Protein AF-A0A7Y9JD55-F1 (afdb_monomer_lite)

Radius of gyration: 16.98 Å; chains: 1; bounding box: 43×26×46 Å

p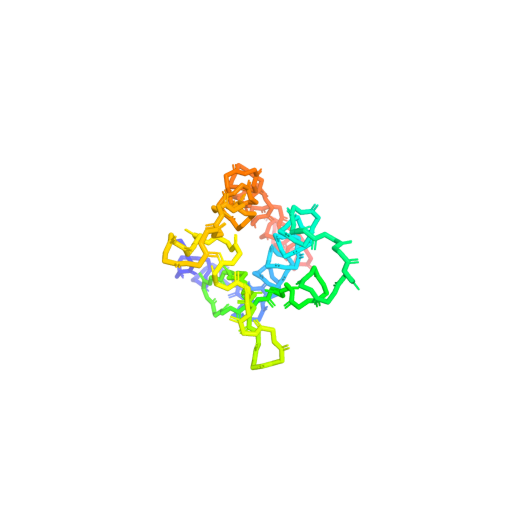LDDT: mean 88.85, std 9.32, range [55.28, 97.62]

Foldseek 3Di:
DLVVLVVVPDDLVLLQVLLQVLQAVLQLQLLVLDDPPPSPQSVQWGWDTDSHHIDIDTDDVVRVCNCCQQPNDVVVPRDHSVSNVVSCVVSVVVSVVSSVVSSVVVCVVVVND

Organism: NCBI:txid661492

Structure (mmCIF, N/CA/C/O backbone):
data_AF-A0A7Y9JD55-F1
#
_entry.id   AF-A0A7Y9JD55-F1
#
loop_
_atom_site.group_PDB
_atom_site.id
_atom_site.type_symbol
_atom_site.label_atom_id
_atom_site.label_alt_id
_atom_site.label_comp_id
_atom_site.label_asym_id
_atom_site.label_entity_id
_atom_site.label_seq_id
_atom_site.pdbx_PDB_ins_code
_atom_site.Cartn_x
_atom_site.Cartn_y
_atom_site.Cartn_z
_atom_site.occupancy
_atom_site.B_iso_or_equiv
_atom_site.auth_seq_id
_atom_site.auth_comp_id
_atom_site.auth_asym_id
_atom_site.auth_atom_id
_atom_site.pdbx_PDB_model_num
ATOM 1 N N . MET A 1 1 ? -9.395 13.372 14.602 1.00 63.62 1 MET A N 1
ATOM 2 C CA . MET A 1 1 ? -10.166 12.108 14.579 1.00 63.62 1 MET A CA 1
ATOM 3 C C . MET A 1 1 ? -9.616 11.072 15.561 1.00 63.62 1 MET A C 1
ATOM 5 O O . MET A 1 1 ? -10.281 10.823 16.549 1.00 63.62 1 MET A O 1
ATOM 9 N N . VAL A 1 2 ? -8.398 10.537 15.378 1.00 70.06 2 VAL A N 1
ATOM 10 C CA . VAL A 1 2 ? -7.809 9.501 16.269 1.00 70.06 2 VAL A CA 1
ATOM 11 C C . VAL A 1 2 ? -7.810 9.888 17.754 1.00 70.06 2 VAL A C 1
ATOM 13 O O . VAL A 1 2 ? -8.141 9.069 18.600 1.00 70.06 2 VAL A O 1
ATOM 16 N N . ARG A 1 3 ? -7.482 11.143 18.080 1.00 68.88 3 ARG A N 1
ATOM 17 C CA . ARG A 1 3 ? -7.491 11.636 19.464 1.00 68.88 3 ARG A CA 1
ATOM 18 C C . ARG A 1 3 ? -8.888 11.603 20.102 1.00 68.88 3 ARG A C 1
ATOM 20 O O . ARG A 1 3 ? -9.017 11.082 21.198 1.00 68.88 3 ARG A O 1
ATOM 27 N N . ALA A 1 4 ? -9.908 12.058 19.373 1.00 71.31 4 ALA A N 1
ATOM 28 C CA . ALA A 1 4 ? -11.301 12.022 19.820 1.00 71.31 4 ALA A CA 1
ATOM 29 C C . ALA A 1 4 ? -11.811 10.580 20.008 1.00 71.31 4 ALA A C 1
ATOM 31 O O . ALA A 1 4 ? -12.546 10.308 20.946 1.00 71.31 4 ALA A O 1
ATOM 32 N N . LEU A 1 5 ? -11.369 9.639 19.161 1.00 74.06 5 LEU A N 1
ATOM 33 C CA . LEU A 1 5 ? -11.692 8.212 19.304 1.00 74.06 5 LEU A CA 1
ATOM 34 C C . LEU A 1 5 ? -11.104 7.609 20.592 1.00 74.06 5 LEU A C 1
ATOM 36 O O . LEU A 1 5 ? -11.758 6.817 21.259 1.00 74.06 5 LEU A O 1
ATOM 40 N N . LEU A 1 6 ? -9.886 8.003 20.969 1.00 74.75 6 LEU A N 1
ATOM 41 C CA . LEU A 1 6 ? -9.283 7.577 22.237 1.00 74.75 6 LEU A CA 1
ATOM 42 C C . LEU A 1 6 ? -10.012 8.173 23.453 1.00 74.75 6 LEU A C 1
ATOM 44 O O . LEU A 1 6 ? -10.130 7.518 24.482 1.00 74.75 6 LEU A O 1
ATOM 48 N N . GLU A 1 7 ? -10.509 9.405 23.336 1.00 74.56 7 GLU A N 1
ATOM 49 C CA . GLU A 1 7 ? -11.233 10.102 24.410 1.00 74.56 7 GLU A CA 1
ATOM 50 C C . GLU A 1 7 ? -12.611 9.486 24.699 1.00 74.56 7 GLU A C 1
ATOM 52 O O . GLU A 1 7 ? -13.061 9.529 25.839 1.00 74.56 7 GLU A O 1
ATOM 57 N N . ILE A 1 8 ? -13.238 8.836 23.711 1.00 72.50 8 ILE A N 1
ATOM 58 C CA . ILE A 1 8 ? -14.493 8.078 23.884 1.00 72.50 8 ILE A CA 1
ATOM 59 C C . ILE A 1 8 ? -14.274 6.619 24.332 1.00 72.50 8 ILE A C 1
ATOM 61 O O . ILE A 1 8 ? -15.214 5.828 24.336 1.00 72.50 8 ILE A O 1
ATOM 65 N N . GLY A 1 9 ? -13.043 6.251 24.708 1.00 70.88 9 GLY A N 1
ATOM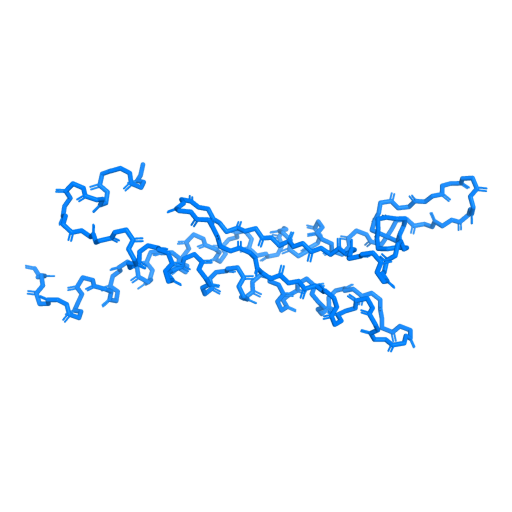 66 C CA . GLY A 1 9 ? -12.738 4.962 25.337 1.00 70.88 9 GLY A CA 1
ATOM 67 C C . GLY A 1 9 ? -12.247 3.850 24.406 1.00 70.88 9 GLY A C 1
ATOM 68 O O . GLY A 1 9 ? -12.128 2.711 24.858 1.00 70.88 9 GLY A O 1
ATOM 69 N N . LEU A 1 10 ? -11.924 4.137 23.136 1.00 77.19 10 LEU A N 1
ATOM 70 C CA . LEU A 1 10 ? -11.183 3.172 22.310 1.00 77.19 10 LEU A CA 1
ATOM 71 C C . LEU A 1 10 ? -9.736 3.070 22.787 1.00 77.19 10 LEU A C 1
ATOM 73 O O . LEU A 1 10 ? -9.077 4.074 23.068 1.00 77.19 10 LEU A O 1
ATOM 77 N N . GLU A 1 11 ? -9.203 1.854 22.812 1.00 77.44 11 GLU A N 1
ATOM 78 C CA . GLU A 1 11 ? -7.803 1.654 23.147 1.00 77.44 11 GLU A CA 1
ATOM 79 C C . GLU A 1 11 ? -6.900 1.882 21.935 1.00 77.44 11 GLU A C 1
ATOM 81 O O . GLU A 1 11 ? -7.260 1.680 20.773 1.00 77.44 11 GLU A O 1
ATOM 86 N N . VAL A 1 12 ? -5.645 2.243 22.211 1.00 73.12 12 VAL A N 1
ATOM 87 C CA . VAL A 1 12 ? -4.614 2.387 21.172 1.00 73.12 12 VAL A CA 1
ATOM 88 C C . VAL A 1 12 ? -4.425 1.085 20.381 1.00 73.12 12 VAL A C 1
ATOM 90 O O . VAL A 1 12 ? -4.053 1.142 19.210 1.00 73.12 12 VAL A O 1
ATOM 93 N N . ASN A 1 13 ? -4.664 -0.072 21.004 1.00 77.81 13 ASN A N 1
ATOM 94 C CA . ASN A 1 13 ? -4.537 -1.378 20.359 1.00 77.81 13 ASN A CA 1
ATOM 95 C C . ASN A 1 13 ? -5.668 -1.651 19.354 1.00 77.81 13 ASN A C 1
ATOM 97 O O . ASN A 1 13 ? -5.378 -2.126 18.260 1.00 77.81 13 ASN A O 1
ATOM 101 N N . ASP A 1 14 ? -6.901 -1.232 19.640 1.00 77.94 14 ASP A N 1
ATOM 102 C CA . ASP A 1 14 ? -8.034 -1.419 18.720 1.00 77.94 14 ASP A CA 1
ATOM 103 C C . ASP A 1 14 ? -7.830 -0.644 17.416 1.00 77.94 14 ASP A C 1
ATOM 105 O O . ASP A 1 14 ? -8.025 -1.156 16.313 1.00 77.94 14 ASP A O 1
ATOM 109 N N . LEU A 1 15 ? -7.370 0.602 17.539 1.00 81.12 15 LEU A N 1
ATOM 110 C CA . LEU A 1 15 ? -7.061 1.448 16.388 1.00 81.12 15 LEU A CA 1
ATOM 111 C C . LEU A 1 15 ? -5.897 0.879 15.578 1.00 81.12 15 LEU A C 1
ATOM 113 O O . LEU A 1 15 ? -5.900 0.901 14.350 1.00 81.12 15 LEU A O 1
ATOM 117 N N . LYS A 1 16 ? -4.903 0.335 16.274 1.00 84.56 16 LYS A N 1
ATOM 118 C CA . LYS A 1 16 ? -3.761 -0.352 15.677 1.00 84.56 16 LYS A CA 1
ATOM 119 C C . LYS A 1 16 ? -4.188 -1.565 14.852 1.00 84.56 16 LYS A C 1
ATOM 121 O O . LYS A 1 16 ? -3.608 -1.773 13.786 1.00 84.56 16 LYS A O 1
ATOM 126 N N . ASP A 1 17 ? -5.159 -2.338 15.320 1.00 84.56 17 ASP A N 1
ATOM 127 C CA . ASP A 1 17 ? -5.689 -3.490 14.591 1.00 84.56 17 ASP A CA 1
ATOM 128 C C . ASP A 1 17 ? -6.510 -3.041 13.381 1.00 84.56 17 ASP A C 1
ATOM 130 O O . ASP A 1 17 ? -6.332 -3.576 12.285 1.00 84.56 17 ASP A O 1
ATOM 134 N N . ALA A 1 18 ? -7.287 -1.962 13.518 1.00 86.44 18 ALA A N 1
ATOM 135 C CA . ALA A 1 18 ? -7.993 -1.366 12.390 1.00 86.44 18 ALA A CA 1
ATOM 136 C C . ALA A 1 18 ? -7.049 -0.896 11.279 1.00 86.44 18 ALA A C 1
ATOM 138 O O . ALA A 1 18 ? -7.215 -1.258 10.111 1.00 86.44 18 ALA A O 1
ATOM 139 N N . PHE A 1 19 ? -5.997 -0.158 11.637 1.00 90.12 19 PHE A N 1
ATOM 140 C CA . PHE A 1 19 ? -4.977 0.251 10.673 1.00 90.12 19 PHE A CA 1
ATOM 141 C C . PHE A 1 19 ? -4.195 -0.939 10.108 1.00 90.12 19 PHE A C 1
ATOM 143 O O . PHE A 1 19 ? -3.783 -0.885 8.951 1.00 90.12 19 PHE A O 1
ATOM 150 N N . SER A 1 20 ? -4.021 -2.023 10.872 1.00 90.81 20 SER A N 1
ATOM 151 C CA . SER A 1 20 ? -3.430 -3.276 10.378 1.00 90.81 20 SER A CA 1
ATOM 152 C C . SER A 1 20 ? -4.238 -3.856 9.224 1.00 90.81 20 SER A C 1
ATOM 154 O O . SER A 1 20 ? -3.693 -4.136 8.156 1.00 90.81 20 SER A O 1
ATOM 156 N N . THR A 1 21 ? -5.549 -3.979 9.417 1.00 90.31 21 THR A N 1
ATOM 157 C CA . THR A 1 21 ? -6.471 -4.524 8.421 1.00 90.31 21 THR A CA 1
ATOM 158 C C . THR A 1 21 ? -6.509 -3.662 7.164 1.00 90.31 21 THR A C 1
ATOM 160 O O . THR A 1 21 ? -6.351 -4.182 6.059 1.00 90.31 21 THR A O 1
ATOM 163 N N . ILE A 1 22 ? -6.611 -2.338 7.325 1.00 92.19 22 ILE A N 1
ATOM 164 C CA . ILE A 1 22 ? -6.587 -1.384 6.206 1.00 92.19 22 ILE A CA 1
ATOM 165 C C . ILE A 1 22 ? -5.261 -1.473 5.439 1.00 92.19 22 ILE A C 1
ATOM 167 O O . ILE A 1 22 ? -5.263 -1.510 4.208 1.00 92.19 22 ILE A O 1
ATOM 171 N N . ALA A 1 23 ? -4.125 -1.535 6.144 1.00 94.06 23 ALA A N 1
ATOM 172 C CA . ALA A 1 23 ? -2.810 -1.663 5.519 1.00 94.06 23 ALA A CA 1
ATOM 173 C C . ALA A 1 23 ? -2.670 -2.990 4.759 1.00 94.06 23 ALA A C 1
ATOM 175 O O . ALA A 1 23 ? -2.106 -3.013 3.668 1.00 94.06 23 ALA A O 1
ATOM 176 N N . ALA A 1 24 ? -3.187 -4.090 5.312 1.00 94.31 24 ALA A N 1
ATOM 177 C CA . ALA A 1 24 ? -3.145 -5.402 4.679 1.00 94.31 24 ALA A CA 1
ATOM 178 C C . ALA A 1 24 ? -4.022 -5.465 3.418 1.00 94.31 24 ALA A C 1
ATOM 180 O O . ALA A 1 24 ? -3.595 -6.013 2.404 1.00 94.31 24 ALA A O 1
ATOM 181 N N . GLU A 1 25 ? -5.226 -4.891 3.456 1.00 94.44 25 GLU A N 1
ATOM 182 C CA . GLU A 1 25 ? -6.121 -4.784 2.296 1.00 94.44 25 GLU A CA 1
ATOM 183 C C . GLU A 1 25 ? -5.499 -3.919 1.190 1.00 94.44 25 GLU A C 1
ATOM 185 O O . GLU A 1 25 ? -5.389 -4.370 0.046 1.00 94.44 25 GLU A O 1
ATOM 190 N N . GLY A 1 26 ? -4.982 -2.737 1.543 1.00 95.38 26 GLY A N 1
ATOM 191 C CA . GLY A 1 26 ? -4.277 -1.864 0.603 1.00 95.38 26 GLY A CA 1
ATOM 192 C C . GLY A 1 26 ? -3.027 -2.518 0.004 1.00 95.38 26 GLY A C 1
ATOM 193 O O . GLY A 1 26 ? -2.774 -2.398 -1.194 1.00 95.38 26 GLY A O 1
ATOM 194 N N . ALA A 1 27 ? -2.269 -3.274 0.803 1.00 96.44 27 ALA A N 1
ATOM 195 C CA . ALA A 1 27 ? -1.096 -4.000 0.328 1.00 96.44 27 ALA A CA 1
ATOM 196 C C . ALA A 1 27 ? -1.451 -5.128 -0.644 1.00 96.44 27 ALA A C 1
ATOM 198 O O . ALA A 1 27 ? -0.761 -5.292 -1.648 1.00 96.44 27 ALA A O 1
ATOM 199 N N . ARG A 1 28 ? -2.540 -5.871 -0.402 1.00 96.25 28 ARG A N 1
ATOM 200 C CA . ARG A 1 28 ? -3.032 -6.877 -1.359 1.00 96.25 28 ARG A CA 1
ATOM 201 C C . ARG A 1 28 ? -3.415 -6.237 -2.689 1.00 96.25 28 ARG A C 1
ATOM 203 O O . ARG A 1 28 ? -3.043 -6.755 -3.740 1.00 96.25 28 ARG A O 1
ATOM 210 N N . LEU A 1 29 ? -4.093 -5.089 -2.653 1.00 96.69 29 LEU A N 1
ATOM 211 C CA . LEU A 1 29 ? -4.452 -4.369 -3.873 1.00 96.69 29 LEU A CA 1
ATOM 212 C C . LEU A 1 29 ? -3.207 -3.877 -4.626 1.00 96.69 29 LEU A C 1
ATOM 214 O O . LEU A 1 29 ? -3.077 -4.114 -5.826 1.00 96.69 29 LEU A O 1
ATOM 218 N N . ALA A 1 30 ? -2.253 -3.263 -3.924 1.00 96.81 30 ALA A N 1
ATOM 219 C CA . ALA A 1 30 ? -0.988 -2.829 -4.514 1.00 96.81 30 ALA A CA 1
ATOM 220 C C . ALA A 1 30 ? -0.167 -3.992 -5.088 1.00 96.81 30 ALA A C 1
ATOM 222 O O . ALA A 1 30 ? 0.385 -3.862 -6.179 1.00 96.81 30 ALA A O 1
ATOM 223 N N . SER A 1 31 ? -0.147 -5.141 -4.408 1.00 97.00 31 SER A N 1
ATOM 224 C CA . SER A 1 31 ? 0.476 -6.371 -4.903 1.00 97.00 31 SER A CA 1
ATOM 225 C C . SER A 1 31 ? -0.145 -6.815 -6.229 1.00 97.00 31 SER A C 1
ATOM 227 O O . SER A 1 31 ? 0.590 -7.097 -7.168 1.00 97.00 31 SER A O 1
ATOM 229 N N . SER A 1 32 ? -1.479 -6.772 -6.351 1.00 96.62 32 SER A N 1
ATOM 230 C CA . SER A 1 32 ? -2.187 -7.166 -7.581 1.00 96.62 32 SER A CA 1
ATOM 231 C C . SER A 1 32 ? -1.943 -6.240 -8.780 1.00 96.62 32 SER A C 1
ATOM 233 O O . SER A 1 32 ? -2.146 -6.631 -9.928 1.00 96.62 32 SER A O 1
ATOM 235 N N . TYR A 1 33 ? -1.522 -4.997 -8.534 1.00 96.69 33 TYR A N 1
ATOM 236 C CA . TYR A 1 33 ? -1.170 -4.049 -9.592 1.00 96.69 33 TYR A CA 1
ATOM 237 C C . TYR A 1 33 ? 0.307 -4.079 -9.969 1.00 96.69 33 TYR A C 1
ATOM 239 O O . TYR A 1 33 ? 0.657 -3.558 -11.033 1.00 96.69 33 TYR A O 1
ATOM 247 N N . ALA A 1 34 ? 1.157 -4.656 -9.121 1.00 96.50 34 ALA A N 1
ATOM 248 C CA . ALA A 1 34 ? 2.580 -4.763 -9.375 1.00 96.50 34 ALA A CA 1
ATOM 249 C C . ALA A 1 34 ? 2.861 -5.721 -10.552 1.00 96.50 34 ALA A C 1
ATOM 251 O O . ALA A 1 34 ? 2.150 -6.703 -10.750 1.00 96.50 34 ALA A O 1
ATOM 252 N N . PRO A 1 35 ? 3.916 -5.491 -11.350 1.00 93.94 35 PRO A N 1
ATOM 253 C CA . PRO A 1 35 ? 4.312 -6.432 -12.394 1.00 93.94 35 PRO A CA 1
ATOM 254 C C . PRO A 1 35 ? 4.672 -7.829 -11.859 1.00 93.94 35 PRO A C 1
ATOM 256 O O . PRO A 1 35 ? 5.512 -7.975 -10.969 1.00 93.94 35 PRO A O 1
ATOM 259 N N . HIS A 1 36 ? 4.124 -8.871 -12.488 1.00 93.44 36 HIS A N 1
ATOM 260 C CA . HIS A 1 36 ? 4.317 -10.274 -12.101 1.00 93.44 36 HIS A CA 1
ATOM 261 C C . HIS A 1 36 ? 5.296 -11.031 -13.015 1.00 93.44 36 HIS A C 1
ATOM 263 O O . HIS A 1 36 ? 5.007 -12.138 -13.451 1.00 93.44 36 HIS A O 1
ATOM 269 N N . ARG A 1 37 ? 6.474 -10.462 -13.317 1.00 88.44 37 ARG A N 1
ATOM 270 C CA . ARG A 1 37 ? 7.477 -11.185 -14.131 1.00 88.44 37 ARG A CA 1
ATOM 271 C C . ARG A 1 37 ? 8.004 -12.437 -13.424 1.00 88.44 37 ARG A C 1
ATOM 273 O O . ARG A 1 37 ? 7.951 -13.522 -13.980 1.00 88.44 37 ARG A O 1
ATOM 280 N N . SER A 1 38 ? 8.494 -12.270 -12.196 1.00 91.62 38 SER A N 1
ATOM 281 C CA . SER A 1 38 ? 8.919 -13.365 -11.308 1.00 91.62 38 SER A CA 1
ATOM 282 C C . SER A 1 38 ? 8.038 -13.494 -10.060 1.00 91.62 38 SER A C 1
ATOM 284 O O . SER A 1 38 ? 8.259 -14.370 -9.234 1.00 91.62 38 SER A O 1
ATOM 286 N N . GLY A 1 39 ? 7.096 -12.565 -9.857 1.00 93.81 39 GLY A N 1
ATOM 287 C CA . GLY A 1 39 ? 6.299 -12.452 -8.631 1.00 93.81 39 GLY A CA 1
ATOM 288 C C . GLY A 1 39 ? 7.039 -11.850 -7.427 1.00 93.81 39 GLY A C 1
ATOM 289 O O . GLY A 1 39 ? 6.384 -11.426 -6.480 1.00 93.81 39 GLY A O 1
ATOM 290 N N . THR A 1 40 ? 8.370 -11.719 -7.469 1.00 95.81 40 THR A N 1
ATOM 291 C CA . THR A 1 40 ? 9.179 -11.200 -6.348 1.00 95.81 40 THR A CA 1
ATOM 292 C C . THR A 1 40 ? 8.766 -9.789 -5.921 1.00 95.81 40 THR A C 1
ATOM 294 O O . THR A 1 40 ? 8.657 -9.521 -4.729 1.00 95.81 40 THR A O 1
ATOM 297 N N . LEU A 1 41 ? 8.489 -8.895 -6.879 1.00 96.06 41 LEU A N 1
ATOM 298 C CA . LEU A 1 41 ? 8.021 -7.540 -6.574 1.00 96.06 41 LEU A CA 1
ATOM 299 C C . LEU A 1 41 ? 6.649 -7.550 -5.901 1.00 96.06 41 LEU A C 1
ATOM 301 O O . LEU A 1 41 ? 6.466 -6.902 -4.877 1.00 96.06 41 LEU A O 1
ATOM 305 N N . ALA A 1 42 ? 5.700 -8.294 -6.470 1.00 96.19 42 ALA A N 1
ATOM 306 C CA . ALA A 1 42 ? 4.350 -8.393 -5.934 1.00 96.19 42 ALA A CA 1
ATOM 307 C C . ALA A 1 42 ? 4.347 -8.988 -4.517 1.00 96.19 42 ALA A C 1
ATOM 309 O O . ALA A 1 42 ? 3.623 -8.499 -3.653 1.00 96.19 42 ALA A O 1
ATOM 310 N N . GLY A 1 43 ? 5.196 -9.987 -4.257 1.00 95.75 43 GLY A N 1
ATOM 311 C CA . GLY A 1 43 ? 5.360 -10.592 -2.934 1.00 95.75 43 GLY A CA 1
ATOM 312 C C . GLY A 1 43 ? 6.057 -9.698 -1.900 1.00 95.75 43 GLY A C 1
ATOM 313 O O . GLY A 1 43 ? 5.929 -9.946 -0.706 1.00 95.75 43 GLY A O 1
ATOM 314 N N . ASP A 1 44 ? 6.775 -8.653 -2.323 1.00 96.81 44 ASP A N 1
ATOM 315 C CA . ASP A 1 44 ? 7.436 -7.708 -1.409 1.00 96.81 44 ASP A CA 1
ATOM 316 C C . ASP A 1 44 ? 6.511 -6.587 -0.903 1.00 96.81 44 ASP A C 1
ATOM 318 O O . ASP A 1 44 ? 6.798 -5.933 0.115 1.00 96.81 44 ASP A O 1
ATOM 322 N N . VAL A 1 45 ? 5.392 -6.365 -1.600 1.00 96.94 45 VAL A N 1
ATOM 323 C CA . VAL A 1 45 ? 4.396 -5.365 -1.218 1.00 96.94 45 VAL A CA 1
ATOM 324 C C . VAL A 1 45 ? 3.789 -5.737 0.132 1.00 96.94 45 VAL A C 1
ATOM 326 O O . VAL A 1 45 ? 3.245 -6.823 0.317 1.00 96.94 45 VAL A O 1
ATOM 329 N N . ARG A 1 46 ? 3.871 -4.816 1.093 1.00 96.06 46 ARG A N 1
ATOM 330 C CA . ARG A 1 46 ? 3.481 -5.067 2.484 1.00 96.06 46 ARG A CA 1
ATOM 331 C C . ARG A 1 46 ? 2.758 -3.888 3.106 1.00 96.06 46 ARG A C 1
AT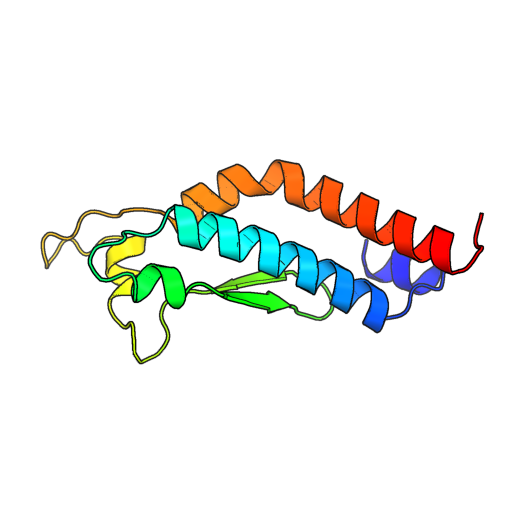OM 333 O O . ARG A 1 46 ? 3.093 -2.732 2.849 1.00 96.06 46 ARG A O 1
ATOM 340 N N . GLY A 1 47 ? 1.804 -4.206 3.973 1.00 94.94 47 GLY A N 1
ATOM 341 C CA . GLY A 1 47 ? 1.132 -3.238 4.825 1.00 94.94 47 GLY A CA 1
ATOM 342 C C . GLY A 1 47 ? 1.936 -3.008 6.100 1.00 94.94 47 GLY A C 1
ATOM 343 O O . GLY A 1 47 ? 2.328 -3.961 6.767 1.00 94.94 47 GLY A O 1
ATOM 344 N N . ASN A 1 48 ? 2.160 -1.748 6.448 1.00 91.56 48 ASN A N 1
ATOM 345 C CA . ASN A 1 48 ? 2.744 -1.320 7.709 1.00 91.56 48 ASN A CA 1
ATOM 346 C C . ASN A 1 48 ? 1.702 -0.505 8.475 1.00 91.56 48 ASN A C 1
ATOM 348 O O . ASN A 1 48 ? 1.202 0.507 7.984 1.00 91.56 48 ASN A O 1
ATOM 352 N N . ARG A 1 49 ? 1.403 -0.928 9.701 1.00 87.81 49 ARG A N 1
ATOM 353 C CA . ARG A 1 49 ? 0.535 -0.182 10.614 1.00 87.81 49 ARG A CA 1
ATOM 354 C C . ARG A 1 49 ? 1.362 0.724 11.516 1.00 87.81 49 ARG A C 1
ATOM 356 O O . ARG A 1 49 ? 2.377 0.302 12.066 1.00 87.81 49 ARG A O 1
ATOM 363 N N . ALA A 1 50 ? 0.895 1.945 11.705 1.00 82.94 50 ALA A N 1
ATOM 364 C CA . ALA A 1 50 ? 1.376 2.867 12.719 1.00 82.94 50 ALA A CA 1
ATOM 365 C C . ALA A 1 50 ? 0.257 3.142 13.735 1.00 82.94 50 ALA A C 1
ATOM 367 O O . ALA A 1 50 ? -0.865 2.655 13.607 1.00 82.94 50 ALA A O 1
ATOM 368 N N . ARG A 1 51 ? 0.559 3.922 14.780 1.00 79.56 51 ARG A N 1
ATOM 369 C CA . ARG A 1 51 ? -0.407 4.236 15.848 1.00 79.56 51 ARG A CA 1
ATOM 370 C C . ARG A 1 51 ? -1.672 4.932 15.326 1.00 79.56 51 ARG A C 1
ATOM 372 O O . ARG A 1 51 ? -2.735 4.770 15.912 1.00 79.56 51 ARG A O 1
ATOM 379 N N . SER A 1 52 ? -1.538 5.727 14.270 1.00 82.62 52 SER A N 1
ATOM 380 C CA . SER A 1 52 ? -2.593 6.603 13.752 1.00 82.62 52 SER A CA 1
ATOM 381 C C . SER A 1 52 ? -2.700 6.589 12.226 1.00 82.62 52 SER A C 1
ATOM 383 O O . SER A 1 52 ? -3.334 7.474 11.659 1.00 82.62 52 SER A O 1
ATOM 385 N N . SER A 1 53 ? -2.038 5.646 11.555 1.00 85.62 53 SER A N 1
ATOM 386 C CA . SER A 1 53 ? -1.996 5.576 10.095 1.00 85.62 53 SER A CA 1
ATOM 387 C C . SER A 1 53 ? -1.700 4.162 9.601 1.00 85.62 53 SER A C 1
ATOM 389 O O . SER A 1 53 ? -1.123 3.334 10.308 1.00 85.62 53 SER A O 1
ATOM 391 N N . ALA A 1 54 ? -2.092 3.905 8.357 1.00 90.81 54 ALA A N 1
ATOM 392 C CA . ALA A 1 54 ? -1.782 2.703 7.599 1.00 90.81 54 ALA A CA 1
ATOM 393 C C . ALA A 1 54 ? -0.931 3.103 6.388 1.00 90.81 54 ALA A C 1
ATOM 395 O O . ALA A 1 54 ? -1.251 4.068 5.698 1.00 90.81 54 ALA A O 1
ATOM 396 N N . HIS A 1 55 ? 0.149 2.371 6.133 1.00 93.38 55 HIS A N 1
ATOM 397 C CA . HIS A 1 55 ? 1.060 2.611 5.018 1.00 93.38 55 HIS A CA 1
ATOM 398 C C . HIS A 1 55 ? 1.251 1.330 4.215 1.00 93.38 55 HIS A C 1
ATOM 400 O O . HIS A 1 55 ? 1.232 0.235 4.771 1.00 93.38 55 HIS A O 1
ATOM 406 N N . VAL A 1 56 ? 1.503 1.464 2.917 1.00 95.19 56 VAL A N 1
ATOM 407 C CA . VAL A 1 56 ? 1.913 0.350 2.059 1.00 95.19 56 VAL A CA 1
ATOM 408 C C . VAL A 1 56 ? 3.325 0.628 1.565 1.00 95.19 56 VAL A C 1
ATOM 410 O O . VAL A 1 56 ? 3.627 1.735 1.125 1.00 95.19 56 VAL A O 1
ATOM 413 N N . ALA A 1 57 ? 4.199 -0.368 1.661 1.00 95.56 57 ALA A N 1
ATOM 414 C CA . ALA A 1 57 ? 5.590 -0.271 1.246 1.00 95.56 57 ALA A CA 1
ATOM 415 C C . ALA A 1 57 ? 5.946 -1.381 0.255 1.00 95.56 57 ALA A C 1
ATOM 417 O O . ALA A 1 57 ? 5.467 -2.508 0.371 1.00 95.56 57 ALA A O 1
ATOM 418 N N . ALA A 1 58 ? 6.837 -1.060 -0.676 1.00 95.69 58 ALA A N 1
ATOM 419 C CA . ALA A 1 58 ? 7.453 -1.987 -1.617 1.00 95.69 58 ALA A CA 1
ATOM 420 C C . ALA A 1 58 ? 8.913 -1.560 -1.841 1.00 95.69 58 ALA A C 1
ATOM 422 O O . ALA A 1 58 ? 9.237 -0.380 -1.715 1.00 95.69 58 ALA A O 1
ATOM 423 N N . GLY A 1 59 ? 9.789 -2.510 -2.147 1.00 95.12 59 GLY A N 1
ATOM 424 C CA . GLY A 1 59 ? 11.224 -2.306 -2.320 1.00 95.12 59 GLY A CA 1
ATOM 425 C C . GLY A 1 59 ? 12.051 -2.553 -1.064 1.00 95.12 59 GLY A C 1
ATOM 426 O O . GLY A 1 59 ? 12.725 -1.643 -0.588 1.00 95.12 59 GLY A O 1
ATOM 427 N N . ARG A 1 60 ? 12.026 -3.766 -0.493 1.00 95.19 60 ARG A N 1
ATOM 428 C CA . ARG A 1 60 ? 13.097 -4.179 0.442 1.00 95.19 60 ARG A CA 1
ATOM 429 C C . ARG A 1 60 ? 14.462 -4.165 -0.253 1.00 95.19 60 ARG A C 1
ATOM 431 O O . ARG A 1 60 ? 14.548 -4.105 -1.475 1.00 95.19 60 ARG A O 1
ATOM 438 N N . ALA A 1 61 ? 15.534 -4.311 0.527 1.00 94.12 61 ALA A N 1
ATOM 439 C CA . ALA A 1 61 ? 16.897 -4.438 0.001 1.00 94.12 61 ALA A CA 1
ATOM 440 C C . ALA A 1 61 ? 17.041 -5.554 -1.059 1.00 94.12 61 ALA A C 1
ATOM 442 O O . ALA A 1 61 ? 17.848 -5.430 -1.972 1.00 94.12 61 ALA A O 1
ATOM 443 N N . SER A 1 62 ? 16.223 -6.611 -0.978 1.00 93.62 62 SER A N 1
ATOM 444 C CA . SER A 1 62 ? 16.148 -7.698 -1.964 1.00 93.62 62 SER A CA 1
ATOM 445 C C . SER A 1 62 ? 15.416 -7.333 -3.266 1.00 93.62 62 SER A C 1
ATOM 447 O O . SER A 1 62 ? 15.510 -8.069 -4.245 1.00 93.62 62 SER A O 1
ATOM 449 N N . VAL A 1 63 ? 14.687 -6.214 -3.298 1.00 96.44 63 VAL A N 1
ATOM 450 C CA . VAL A 1 63 ? 13.891 -5.736 -4.440 1.00 96.44 63 VAL A CA 1
ATOM 451 C C . VAL A 1 63 ? 14.256 -4.273 -4.758 1.00 96.44 63 VAL A C 1
ATOM 453 O O . VAL A 1 63 ? 13.394 -3.389 -4.746 1.00 96.44 63 VAL A O 1
ATOM 456 N N . PRO A 1 64 ? 15.535 -3.976 -5.068 1.00 95.56 64 PRO A N 1
ATOM 457 C CA . PRO A 1 64 ? 16.006 -2.601 -5.277 1.00 95.56 64 PRO A CA 1
ATOM 458 C C . PRO A 1 64 ? 15.353 -1.926 -6.494 1.00 95.56 64 PRO A C 1
ATOM 460 O O . PRO A 1 64 ? 15.298 -0.703 -6.592 1.00 95.56 64 PRO A O 1
ATOM 463 N N . TYR A 1 65 ? 14.815 -2.723 -7.418 1.00 95.00 65 TYR A N 1
ATOM 464 C CA . TYR A 1 65 ? 14.143 -2.257 -8.625 1.00 95.00 65 TYR A CA 1
ATOM 465 C C . TYR A 1 65 ? 12.680 -1.833 -8.404 1.00 95.00 65 TYR A C 1
ATOM 467 O O . TYR A 1 65 ? 12.060 -1.335 -9.340 1.00 95.00 65 TYR A O 1
ATOM 475 N N . ALA A 1 66 ? 12.106 -1.981 -7.202 1.00 96.88 66 ALA A N 1
ATOM 476 C CA . ALA A 1 66 ? 10.713 -1.598 -6.942 1.00 96.88 66 ALA A CA 1
ATOM 477 C C . ALA A 1 66 ? 10.446 -0.105 -7.201 1.00 96.88 66 ALA A C 1
ATOM 479 O O . ALA A 1 66 ? 9.465 0.240 -7.859 1.00 96.88 66 ALA A O 1
ATOM 480 N N . GLY A 1 67 ? 11.338 0.772 -6.726 1.00 96.50 67 GLY A N 1
ATOM 481 C CA . GLY A 1 67 ? 11.266 2.216 -6.964 1.00 96.50 67 GLY A CA 1
ATOM 482 C C . GLY A 1 67 ? 11.353 2.560 -8.454 1.00 96.50 67 GLY A C 1
ATOM 483 O O . GLY A 1 67 ? 10.407 3.150 -8.977 1.00 96.50 67 GLY A O 1
ATOM 484 N N . PRO A 1 68 ? 12.420 2.137 -9.161 1.00 97.25 68 PRO A N 1
ATOM 485 C CA . PRO A 1 68 ? 12.532 2.306 -10.608 1.00 97.25 68 PRO A CA 1
ATOM 486 C C . PRO A 1 68 ? 11.344 1.777 -11.415 1.00 97.25 68 PRO A C 1
ATOM 488 O O . PRO A 1 68 ? 10.936 2.413 -12.378 1.00 97.25 68 PRO A O 1
ATOM 491 N N . ILE A 1 69 ? 10.751 0.642 -11.035 1.00 96.56 69 ILE A N 1
ATOM 492 C CA . ILE A 1 69 ? 9.557 0.117 -11.714 1.00 96.56 69 ILE A CA 1
ATOM 493 C C . ILE A 1 69 ? 8.324 0.974 -11.413 1.00 96.56 69 ILE A C 1
ATOM 495 O O . ILE A 1 69 ? 7.526 1.241 -12.312 1.00 96.56 69 ILE A O 1
ATOM 499 N N . ASN A 1 70 ? 8.140 1.410 -10.164 1.00 97.62 70 ASN A N 1
ATOM 500 C CA . ASN A 1 70 ? 6.974 2.206 -9.800 1.00 97.62 70 ASN A CA 1
ATOM 501 C C . ASN A 1 70 ? 7.007 3.593 -10.456 1.00 97.62 70 ASN A C 1
ATOM 503 O O . ASN A 1 70 ? 6.037 3.987 -11.098 1.00 97.62 70 ASN A O 1
ATOM 507 N N . TYR A 1 71 ? 8.120 4.310 -10.304 1.00 97.50 71 TYR A N 1
ATOM 508 C CA . TYR A 1 71 ? 8.261 5.715 -10.698 1.00 97.50 71 TYR A CA 1
ATOM 509 C C . TYR A 1 71 ? 8.898 5.914 -12.078 1.00 97.50 71 TYR A C 1
ATOM 511 O O . TYR A 1 71 ? 8.872 7.022 -12.608 1.00 97.50 71 TYR A O 1
ATOM 519 N N . GLY A 1 72 ? 9.438 4.854 -12.675 1.00 97.06 72 GLY A N 1
ATOM 520 C CA . GLY A 1 72 ? 10.207 4.927 -13.909 1.00 97.06 72 GLY A CA 1
ATOM 521 C C . GLY A 1 72 ? 11.676 5.275 -13.664 1.00 97.06 72 GLY A C 1
ATOM 522 O O . GLY A 1 72 ? 12.083 5.730 -12.595 1.00 97.06 72 GLY A O 1
ATOM 523 N N . TRP A 1 73 ? 12.487 5.050 -14.694 1.00 97.06 73 TRP A N 1
ATOM 524 C CA . TRP A 1 73 ? 13.898 5.411 -14.734 1.00 97.06 73 TRP A CA 1
ATOM 525 C C . TRP A 1 73 ? 14.309 5.715 -16.176 1.00 97.06 73 TRP A C 1
ATOM 527 O O . TRP A 1 73 ? 14.769 4.840 -16.911 1.00 97.06 73 TRP A O 1
ATOM 537 N N . ALA A 1 74 ? 14.149 6.977 -16.583 1.00 96.00 74 ALA A N 1
ATOM 538 C CA . ALA A 1 74 ? 14.336 7.406 -17.972 1.00 96.00 74 ALA A CA 1
ATOM 539 C C . ALA A 1 74 ? 15.736 7.084 -18.525 1.00 96.00 74 ALA A C 1
ATOM 541 O O . ALA A 1 74 ? 15.849 6.546 -19.620 1.00 96.00 74 ALA A O 1
ATOM 542 N N . LYS A 1 75 ? 16.796 7.312 -17.734 1.00 97.19 75 LYS A N 1
ATOM 543 C CA . LYS A 1 75 ? 18.187 6.991 -18.115 1.00 97.19 75 LYS A CA 1
ATOM 544 C C . LYS A 1 75 ? 18.400 5.505 -18.452 1.00 97.19 75 LYS A C 1
ATOM 546 O O . LYS A 1 75 ? 19.310 5.176 -19.201 1.00 97.19 75 LYS A O 1
ATOM 551 N N . HIS A 1 76 ? 17.566 4.621 -17.907 1.00 95.44 76 HIS A N 1
ATOM 552 C CA . HIS A 1 76 ? 17.609 3.178 -18.149 1.00 95.44 76 HIS A CA 1
ATOM 553 C C . HIS A 1 76 ? 16.424 2.690 -18.997 1.00 95.44 76 HIS A C 1
ATOM 555 O O . HIS A 1 76 ? 16.178 1.490 -19.057 1.00 95.44 76 HIS A O 1
ATOM 561 N N . HIS A 1 77 ? 15.694 3.602 -19.651 1.00 96.19 77 HIS A N 1
ATOM 562 C CA . HIS A 1 77 ? 14.531 3.298 -20.493 1.00 96.19 77 HIS A CA 1
ATOM 563 C C . HIS A 1 77 ? 13.424 2.507 -19.770 1.00 96.19 77 HIS A C 1
ATOM 565 O O . HIS A 1 77 ? 12.709 1.713 -20.378 1.00 96.19 77 HIS A O 1
ATOM 571 N N . ILE A 1 78 ? 13.265 2.723 -18.461 1.00 95.56 78 ILE A N 1
ATOM 572 C CA . ILE A 1 78 ? 12.202 2.098 -17.668 1.00 95.56 78 ILE A CA 1
ATOM 573 C C . ILE A 1 78 ? 11.020 3.065 -17.593 1.00 95.56 78 ILE A C 1
ATOM 575 O O . ILE A 1 78 ? 11.128 4.137 -16.995 1.00 95.56 78 ILE A O 1
ATOM 579 N N . ALA A 1 79 ? 9.885 2.686 -18.177 1.00 95.94 79 ALA A N 1
ATOM 580 C CA . ALA A 1 79 ? 8.635 3.425 -18.030 1.00 95.94 79 ALA A CA 1
ATOM 581 C C . ALA A 1 79 ? 8.017 3.200 -16.639 1.00 95.94 79 ALA A C 1
ATOM 583 O O . ALA A 1 79 ? 8.080 2.098 -16.092 1.00 95.94 79 ALA A O 1
ATOM 584 N N . ALA A 1 80 ? 7.398 4.242 -16.082 1.00 96.94 80 ALA A N 1
ATOM 585 C CA . ALA A 1 80 ? 6.706 4.159 -14.801 1.00 96.94 80 ALA A CA 1
ATOM 586 C C . ALA A 1 80 ? 5.478 3.244 -14.903 1.00 96.94 80 ALA A C 1
ATOM 588 O O . ALA A 1 80 ? 4.603 3.458 -15.741 1.00 96.94 80 ALA A O 1
ATOM 589 N N . ASN A 1 81 ? 5.390 2.240 -14.031 1.00 95.81 81 ASN A N 1
ATOM 590 C CA . ASN A 1 81 ? 4.204 1.391 -13.932 1.00 95.81 81 ASN A CA 1
ATOM 591 C C . ASN A 1 81 ? 3.119 2.002 -13.025 1.00 95.81 81 ASN A C 1
ATOM 593 O O . ASN A 1 81 ? 1.928 1.766 -13.237 1.00 95.81 81 ASN A O 1
ATOM 597 N N . GLY A 1 82 ? 3.528 2.774 -12.011 1.00 97.06 82 GLY A N 1
ATOM 598 C CA . GLY A 1 82 ? 2.630 3.476 -11.093 1.00 97.06 82 GLY A CA 1
ATOM 599 C C . GLY A 1 82 ? 1.702 2.568 -10.281 1.00 97.06 82 GLY A C 1
ATOM 600 O O . GLY A 1 82 ? 0.598 2.991 -9.934 1.00 97.06 82 GLY A O 1
ATOM 601 N N . PHE A 1 83 ? 2.086 1.315 -10.004 1.00 96.44 83 PHE A N 1
ATOM 602 C CA . PHE A 1 83 ? 1.216 0.364 -9.302 1.00 96.44 83 PHE A CA 1
ATOM 603 C C . PHE A 1 83 ? 0.802 0.854 -7.912 1.00 96.44 83 PHE A C 1
ATOM 605 O O . PHE A 1 83 ? -0.350 0.663 -7.526 1.00 96.44 83 PHE A O 1
ATOM 612 N N . MET A 1 84 ? 1.696 1.539 -7.192 1.00 96.56 84 MET A N 1
ATOM 613 C CA . MET A 1 84 ? 1.387 2.098 -5.874 1.00 96.56 84 MET A CA 1
ATOM 614 C C . MET A 1 84 ? 0.343 3.212 -5.980 1.00 96.56 84 MET A C 1
ATOM 616 O O . MET A 1 84 ? -0.634 3.205 -5.242 1.00 96.56 84 MET A O 1
ATOM 620 N N . GLN A 1 85 ? 0.498 4.130 -6.938 1.00 96.69 85 GLN A N 1
ATOM 621 C CA . GLN A 1 85 ? -0.445 5.234 -7.160 1.00 96.69 85 GLN A CA 1
ATOM 622 C C . GLN A 1 85 ? -1.809 4.729 -7.635 1.00 96.69 85 GLN A C 1
ATOM 624 O O . GLN A 1 85 ? -2.849 5.226 -7.208 1.00 96.69 85 GLN A O 1
ATOM 629 N N . ARG A 1 86 ? -1.820 3.717 -8.508 1.00 96.62 86 ARG A N 1
ATOM 630 C CA . ARG A 1 86 ? -3.055 3.061 -8.948 1.00 96.62 86 ARG A CA 1
ATOM 631 C C . ARG A 1 86 ? -3.780 2.398 -7.783 1.00 96.62 86 ARG A C 1
ATOM 633 O O . ARG A 1 86 ? -5.001 2.497 -7.704 1.00 96.62 86 ARG A O 1
ATOM 640 N N . ALA A 1 87 ? -3.040 1.734 -6.897 1.00 95.75 87 ALA A N 1
ATOM 641 C CA . ALA A 1 87 ? -3.602 1.084 -5.721 1.00 95.75 87 ALA A CA 1
ATOM 642 C C . ALA A 1 87 ? -4.165 2.108 -4.744 1.00 95.75 87 ALA A C 1
ATOM 644 O O . ALA A 1 87 ? -5.299 1.955 -4.311 1.00 95.75 87 ALA A O 1
ATOM 645 N N . ASP A 1 88 ? -3.418 3.176 -4.473 1.00 93.56 88 ASP A N 1
ATOM 646 C CA . ASP A 1 88 ? -3.851 4.264 -3.601 1.00 93.56 88 ASP A CA 1
ATOM 647 C C . ASP A 1 88 ? -5.146 4.906 -4.114 1.00 93.56 88 ASP A C 1
ATOM 649 O O . ASP A 1 88 ? -6.151 4.928 -3.407 1.00 93.56 88 ASP A O 1
ATOM 653 N N . LYS A 1 89 ? -5.188 5.285 -5.399 1.00 95.12 89 LYS A N 1
ATOM 654 C CA . LYS A 1 89 ? -6.386 5.853 -6.034 1.00 95.12 89 LYS A CA 1
ATOM 655 C C . LYS A 1 89 ? -7.590 4.909 -5.983 1.00 95.12 89 LYS A C 1
ATOM 657 O O . LYS A 1 89 ? -8.715 5.359 -5.786 1.00 95.12 89 LYS A O 1
ATOM 662 N N . ALA A 1 90 ? -7.371 3.611 -6.187 1.00 94.38 90 ALA A N 1
ATOM 663 C CA . ALA A 1 90 ? -8.438 2.617 -6.135 1.00 94.38 90 ALA A CA 1
ATOM 664 C C . ALA A 1 90 ? -8.902 2.329 -4.697 1.00 94.38 90 ALA A C 1
ATOM 666 O O . ALA A 1 90 ? -10.076 2.041 -4.487 1.00 94.38 90 ALA A O 1
ATOM 667 N N . TRP A 1 91 ? -8.003 2.412 -3.713 1.00 93.25 91 TRP A N 1
ATOM 668 C CA . TRP A 1 91 ? -8.281 2.084 -2.317 1.00 93.25 91 TRP A CA 1
ATOM 669 C C . TRP A 1 91 ? -8.873 3.246 -1.522 1.00 93.25 91 TRP A C 1
ATOM 671 O O . TRP A 1 91 ? -9.659 3.019 -0.603 1.00 93.25 91 TRP A O 1
ATOM 681 N N . GLN A 1 92 ? -8.534 4.484 -1.881 1.00 88.44 92 GLN A N 1
ATOM 682 C CA . GLN A 1 92 ? -8.891 5.690 -1.134 1.00 88.44 92 GLN A CA 1
ATOM 683 C C . GLN A 1 92 ? -10.384 5.778 -0.746 1.00 88.44 92 GLN A C 1
ATOM 685 O O . GLN A 1 92 ? -10.655 6.044 0.428 1.00 88.44 92 GLN A O 1
ATOM 690 N N . PRO A 1 93 ? -11.366 5.496 -1.635 1.00 88.56 93 PRO A N 1
ATOM 691 C CA . PRO A 1 93 ? -12.785 5.543 -1.263 1.00 88.56 93 PRO A CA 1
ATOM 692 C C . PRO A 1 93 ? -13.186 4.470 -0.240 1.00 88.56 93 PRO A C 1
ATOM 694 O O . PRO A 1 93 ? -14.090 4.676 0.569 1.00 88.56 93 PRO A O 1
ATOM 697 N N . PHE A 1 94 ? -12.517 3.315 -0.261 1.00 88.31 94 PHE A N 1
ATOM 698 C CA . PHE A 1 94 ? -12.822 2.178 0.606 1.00 88.31 94 PHE A CA 1
ATOM 699 C C . PHE A 1 94 ? -12.123 2.274 1.958 1.00 88.31 94 PHE A C 1
ATOM 701 O O . PHE A 1 94 ? -12.690 1.844 2.958 1.00 88.31 94 PHE A O 1
ATOM 708 N N . ALA A 1 95 ? -10.932 2.873 2.013 1.00 86.44 95 ALA A N 1
ATOM 709 C CA . ALA A 1 95 ? -10.146 2.993 3.236 1.00 86.44 95 ALA A CA 1
ATOM 710 C C . ALA A 1 95 ? -10.914 3.711 4.359 1.00 86.44 95 ALA A C 1
ATOM 712 O O . ALA A 1 95 ? -10.899 3.257 5.504 1.00 86.44 95 ALA A O 1
ATOM 713 N N . LEU A 1 96 ? -11.631 4.794 4.031 1.00 85.12 96 LEU A N 1
ATOM 714 C CA . LEU A 1 96 ? -12.435 5.534 5.008 1.00 85.12 96 LEU A CA 1
ATOM 715 C C . LEU A 1 96 ? -13.620 4.701 5.511 1.00 85.12 96 LEU A C 1
ATOM 717 O O . LEU A 1 96 ? -13.816 4.573 6.717 1.00 85.12 96 LEU A O 1
ATOM 721 N N . LYS A 1 97 ? -14.362 4.079 4.587 1.00 88.00 97 LYS A N 1
ATOM 722 C CA . LYS A 1 97 ? -15.484 3.194 4.924 1.00 88.00 97 LYS A CA 1
ATOM 723 C C . LYS A 1 97 ? -15.027 2.017 5.787 1.00 88.00 97 LYS A C 1
ATOM 725 O O . LYS A 1 97 ? -15.711 1.637 6.731 1.00 88.00 97 LYS A O 1
ATOM 730 N N . ARG A 1 98 ? -13.857 1.449 5.489 1.00 88.19 98 ARG A N 1
ATOM 731 C CA . ARG A 1 98 ? -13.289 0.336 6.249 1.00 88.19 98 ARG A CA 1
ATOM 732 C C . ARG A 1 98 ? -12.915 0.750 7.668 1.00 88.19 98 ARG A C 1
ATOM 734 O O . ARG A 1 98 ? -13.181 -0.005 8.598 1.00 88.19 98 ARG A O 1
ATOM 741 N N . LEU A 1 99 ? -12.339 1.942 7.833 1.00 84.69 99 LEU A N 1
ATOM 742 C CA . LEU A 1 99 ? -12.020 2.501 9.145 1.00 84.69 99 LEU A CA 1
ATOM 743 C C . LEU A 1 99 ? -13.280 2.689 9.995 1.00 84.69 99 LEU A C 1
ATOM 745 O O . LEU A 1 99 ? -13.297 2.280 11.151 1.00 84.69 99 LEU A O 1
ATOM 749 N N . GLU A 1 100 ? -14.338 3.256 9.415 1.00 85.69 100 GLU A N 1
ATOM 750 C CA . GLU A 1 100 ? -15.630 3.420 10.088 1.00 85.69 100 GLU A CA 1
ATOM 751 C C . GLU A 1 100 ? -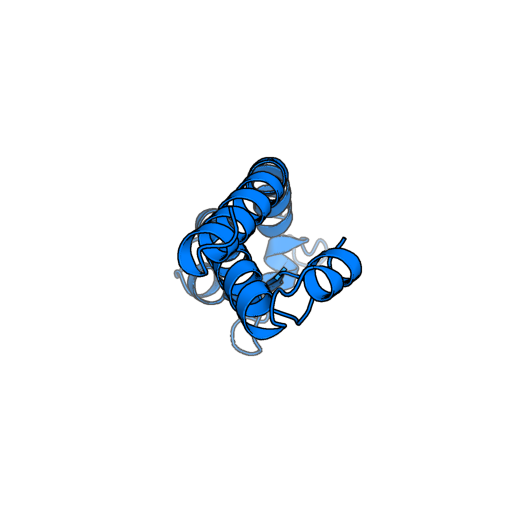16.234 2.071 10.504 1.00 85.69 100 GLU A C 1
ATOM 753 O O . GLU A 1 100 ? -16.626 1.893 11.656 1.00 85.69 100 GLU A O 1
ATOM 758 N N . GLN A 1 101 ? -16.253 1.091 9.595 1.00 87.50 101 GLN A N 1
ATOM 759 C CA . GLN A 1 101 ? -16.743 -0.260 9.883 1.00 87.50 101 GLN A CA 1
ATOM 760 C C . GLN A 1 101 ?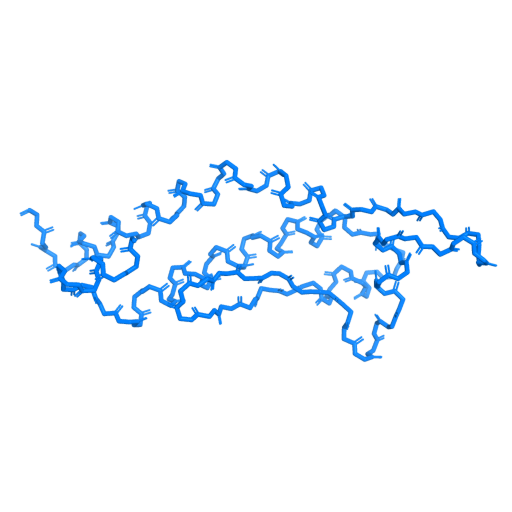 -15.986 -0.918 11.036 1.00 87.50 101 GLN A C 1
ATOM 762 O O . GLN A 1 101 ? -16.600 -1.550 11.893 1.00 87.50 101 GLN A O 1
ATOM 767 N N . GLU A 1 102 ? -14.665 -0.768 11.070 1.00 84.88 102 GLU A N 1
ATOM 768 C CA . GLU A 1 102 ? -13.845 -1.376 12.110 1.00 84.88 102 GLU A CA 1
ATOM 769 C C . GLU A 1 102 ? -14.038 -0.688 13.466 1.00 84.88 102 GLU A C 1
ATOM 771 O O . GLU A 1 102 ? -14.153 -1.362 14.487 1.00 84.88 102 GLU A O 1
ATOM 776 N N . ILE A 1 103 ? -14.166 0.642 13.483 1.00 82.69 103 ILE A N 1
ATOM 777 C CA . ILE A 1 103 ? -14.524 1.394 14.693 1.00 82.69 103 ILE A CA 1
ATOM 778 C C . ILE A 1 103 ? -15.883 0.920 15.228 1.00 82.69 103 ILE A C 1
ATOM 780 O O . ILE A 1 103 ? -15.994 0.580 16.405 1.00 82.69 103 ILE A O 1
ATOM 784 N N . ASN A 1 104 ? -16.897 0.818 14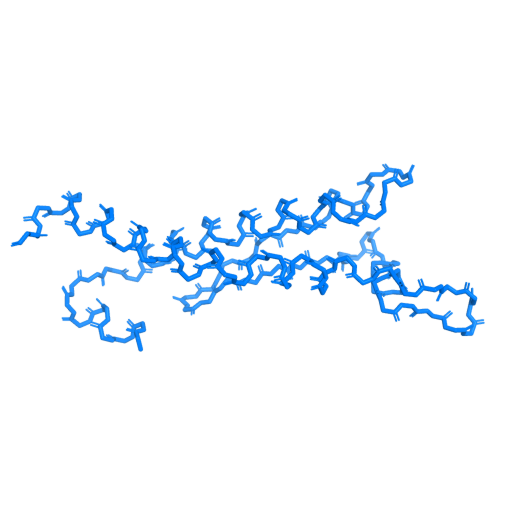.365 1.00 84.81 104 ASN A N 1
ATOM 785 C CA . ASN A 1 104 ? -18.235 0.359 14.751 1.00 84.81 104 ASN A CA 1
ATOM 786 C C . ASN A 1 104 ? -18.236 -1.092 15.262 1.00 84.81 104 ASN A C 1
ATOM 788 O O . ASN A 1 104 ? -18.951 -1.423 16.214 1.00 84.81 104 ASN A O 1
ATOM 792 N N . ALA A 1 105 ? -17.415 -1.962 14.668 1.00 83.94 105 ALA A N 1
ATOM 793 C CA . ALA A 1 105 ? -17.246 -3.337 15.125 1.00 83.94 105 ALA A CA 1
ATOM 794 C C . ALA A 1 105 ? -16.641 -3.398 16.538 1.00 83.94 105 ALA A C 1
ATOM 796 O O . ALA A 1 105 ? -17.104 -4.180 17.370 1.00 83.94 105 ALA A O 1
ATOM 797 N N . GLN A 1 106 ? -15.654 -2.547 16.835 1.00 80.44 106 GLN A N 1
ATOM 798 C CA . GLN A 1 106 ? -15.036 -2.470 18.162 1.00 80.44 106 GLN A CA 1
ATOM 799 C C . GLN A 1 106 ? -15.993 -1.909 19.220 1.00 80.44 106 GLN A C 1
ATOM 801 O O . GLN A 1 106 ? -16.076 -2.455 20.320 1.00 80.44 106 GLN A O 1
ATOM 806 N N . ILE A 1 107 ? -16.773 -0.882 18.871 1.00 77.44 107 ILE A N 1
ATOM 807 C CA . ILE A 1 107 ? -17.841 -0.331 19.722 1.00 77.44 107 ILE A CA 1
ATOM 808 C C . ILE A 1 107 ? -18.856 -1.431 20.081 1.00 77.44 107 ILE A C 1
ATOM 810 O O . ILE A 1 107 ? -19.130 -1.673 21.258 1.00 77.44 107 ILE A O 1
ATOM 814 N N . THR A 1 108 ? -19.327 -2.179 19.076 1.00 81.31 108 THR A N 1
ATOM 815 C CA . THR A 1 108 ? -20.294 -3.275 19.261 1.00 81.31 108 THR A CA 1
ATOM 816 C C . THR A 1 108 ? -19.731 -4.393 20.139 1.00 81.31 108 THR A C 1
ATOM 818 O O . THR A 1 108 ? -20.416 -4.868 21.043 1.00 81.31 108 THR A O 1
ATOM 821 N N . ARG A 1 109 ? -18.473 -4.802 19.917 1.00 79.75 109 ARG A N 1
ATOM 822 C CA . ARG A 1 109 ? -17.804 -5.853 20.705 1.00 79.75 109 ARG A CA 1
ATOM 823 C C . ARG A 1 109 ? -17.714 -5.499 22.194 1.00 79.75 109 ARG A C 1
ATOM 825 O O . ARG A 1 109 ? -17.724 -6.400 23.026 1.00 79.75 109 ARG A O 1
ATOM 832 N N . ARG A 1 110 ? -17.649 -4.206 22.526 1.00 73.06 110 ARG A N 1
ATOM 833 C CA . ARG A 1 110 ? -17.565 -3.697 23.904 1.00 73.06 110 ARG A CA 1
ATOM 834 C C . ARG A 1 110 ? -18.933 -3.424 24.548 1.00 73.06 110 ARG A C 1
ATOM 836 O O . ARG A 1 110 ? -18.972 -3.032 25.708 1.00 73.06 110 ARG A O 1
ATOM 843 N N . GLY A 1 111 ? -20.044 -3.625 23.831 1.00 70.25 111 GLY A N 1
ATOM 844 C CA . GLY A 1 111 ? -21.391 -3.369 24.359 1.00 70.25 111 GLY A CA 1
ATOM 845 C C . GLY A 1 111 ? -21.698 -1.887 24.599 1.00 70.25 111 GLY A C 1
ATOM 846 O O . GLY A 1 111 ? -22.660 -1.567 25.290 1.00 70.25 111 GLY A O 1
ATOM 847 N N . LEU A 1 112 ? -20.888 -0.990 24.030 1.00 62.75 112 LEU A N 1
ATOM 848 C CA . LEU A 1 112 ? -21.119 0.449 24.033 1.00 62.75 112 LEU A CA 1
ATOM 849 C C . LEU A 1 112 ? -22.136 0.722 22.916 1.00 62.75 112 LEU A C 1
ATOM 851 O O . LEU A 1 112 ? -21.774 0.705 21.744 1.00 62.75 112 LEU A O 1
ATOM 855 N N . ARG A 1 113 ? -23.421 0.856 23.240 1.00 55.28 113 ARG A N 1
ATOM 856 C CA . ARG A 1 113 ? -24.476 1.221 22.281 1.00 55.28 113 ARG A CA 1
ATOM 857 C C . ARG A 1 113 ? -25.106 2.540 22.674 1.00 55.28 113 ARG A C 1
ATOM 859 O O . ARG A 1 113 ? -25.303 2.734 23.892 1.00 55.28 113 ARG A O 1
#

Secondary structure (DSSP, 8-state):
-HHHHHHTT--HHHHHHHHHHHHHHHHHHHHHHS--SSSHHHHH-EEEE-SS-EEEE---TT-TTHHHHHH-BGGGTB----HHHHHHHHHHHHHHHHHHHHHHHHHHHTT--

Sequence (113 aa):
MVRALLEIGLEVNDLKDAFSTIAAEGARLASSYAPHRSGTLAGDVRGNRARSSAHVAAGRASVPYAGPINYGWAKHHIAANGFMQRADKAWQPFALKRLEQEINAQITRRGLR